Protein AF-A0A2S2BVU2-F1 (afdb_monomer_lite)

pLDDT: mean 85.44, std 15.71, range [34.72, 98.19]

Structure (mmCIF, N/CA/C/O backbone):
data_AF-A0A2S2BVU2-F1
#
_entry.id   AF-A0A2S2BVU2-F1
#
loop_
_atom_site.group_PDB
_atom_site.id
_atom_site.type_symbol
_atom_site.label_atom_id
_atom_site.label_alt_id
_atom_site.label_comp_id
_atom_site.label_asym_id
_atom_site.label_entity_id
_atom_site.label_seq_id
_atom_site.pdbx_PDB_ins_code
_atom_site.Cartn_x
_atom_site.Cartn_y
_atom_site.Cartn_z
_atom_site.occupancy
_atom_site.B_iso_or_equiv
_atom_site.auth_seq_id
_atom_site.auth_comp_id
_atom_site.auth_asym_id
_atom_site.auth_atom_id
_atom_site.pdbx_PDB_model_num
ATOM 1 N N . MET A 1 1 ? 32.682 -6.066 -0.926 1.00 34.72 1 MET A N 1
ATOM 2 C CA . MET A 1 1 ? 31.841 -4.951 -0.441 1.00 34.72 1 MET A CA 1
ATOM 3 C C . MET A 1 1 ? 30.429 -5.181 -0.966 1.00 34.72 1 MET A C 1
ATOM 5 O O . MET A 1 1 ? 30.079 -4.640 -1.998 1.00 34.72 1 MET A O 1
ATOM 9 N N . GLU A 1 2 ? 29.647 -6.027 -0.297 1.00 41.19 2 GLU A N 1
ATOM 10 C CA . GLU A 1 2 ? 28.229 -6.283 -0.606 1.00 41.19 2 GLU A CA 1
ATOM 11 C C . GLU A 1 2 ? 27.497 -6.506 0.727 1.00 41.19 2 GLU A C 1
ATOM 13 O O . GLU A 1 2 ? 27.314 -7.634 1.164 1.00 41.19 2 GLU A O 1
ATOM 18 N N . SER A 1 3 ? 27.153 -5.420 1.430 1.00 42.88 3 SER A N 1
ATOM 19 C CA . SER A 1 3 ? 26.369 -5.482 2.684 1.00 42.88 3 SER A CA 1
ATOM 20 C C . SER A 1 3 ? 25.304 -4.379 2.806 1.00 42.88 3 SER A C 1
ATOM 22 O O . SER A 1 3 ? 24.736 -4.202 3.880 1.00 42.88 3 SER A O 1
ATOM 24 N N . GLY A 1 4 ? 25.021 -3.631 1.731 1.00 44.34 4 GLY A N 1
ATOM 25 C CA . GLY A 1 4 ? 24.061 -2.514 1.745 1.00 44.34 4 GLY A CA 1
ATOM 26 C C . GLY A 1 4 ? 22.603 -2.911 1.476 1.00 44.34 4 GLY A C 1
ATOM 27 O O . GLY A 1 4 ? 21.701 -2.378 2.114 1.00 44.34 4 GLY A O 1
ATOM 28 N N . ASP A 1 5 ? 22.361 -3.889 0.596 1.00 45.84 5 ASP A N 1
ATOM 29 C CA . ASP A 1 5 ? 21.003 -4.183 0.101 1.00 45.84 5 ASP A CA 1
ATOM 30 C C . ASP A 1 5 ? 20.139 -4.999 1.076 1.00 45.84 5 ASP A C 1
ATOM 32 O O . ASP A 1 5 ? 18.916 -4.862 1.097 1.00 45.84 5 ASP A O 1
ATOM 36 N N . GLN A 1 6 ? 20.745 -5.811 1.948 1.00 38.59 6 GLN A N 1
ATOM 37 C CA . GLN A 1 6 ? 19.982 -6.673 2.864 1.00 38.59 6 GLN A CA 1
ATOM 38 C C . GLN A 1 6 ? 19.364 -5.919 4.055 1.00 38.59 6 GLN A C 1
ATOM 40 O O . GLN A 1 6 ? 18.417 -6.414 4.667 1.00 38.59 6 GLN A O 1
ATOM 45 N N . GLN A 1 7 ? 19.866 -4.724 4.390 1.00 48.06 7 GLN A N 1
ATOM 46 C CA . GLN A 1 7 ? 19.298 -3.896 5.464 1.00 48.06 7 GLN A CA 1
ATOM 47 C C . GLN A 1 7 ? 18.057 -3.120 5.002 1.00 48.06 7 GLN A C 1
ATOM 49 O O . GLN A 1 7 ? 17.124 -2.961 5.787 1.00 48.06 7 GLN A O 1
ATOM 54 N N . GLY A 1 8 ? 18.005 -2.705 3.729 1.00 49.81 8 GLY A N 1
ATOM 55 C CA . GLY A 1 8 ? 16.843 -2.019 3.154 1.00 49.81 8 GLY A CA 1
ATOM 56 C C . GLY A 1 8 ? 15.614 -2.926 3.061 1.00 49.81 8 GLY A C 1
ATOM 57 O O . GLY A 1 8 ? 14.539 -2.558 3.528 1.00 49.81 8 GLY A O 1
ATOM 58 N N . VAL A 1 9 ? 15.787 -4.156 2.559 1.00 50.97 9 VAL A N 1
ATOM 59 C CA . VAL A 1 9 ? 14.682 -5.123 2.396 1.00 50.97 9 VAL A CA 1
ATOM 60 C C . VAL A 1 9 ? 14.092 -5.551 3.746 1.00 50.97 9 VAL A C 1
ATOM 62 O O . VAL A 1 9 ? 12.876 -5.508 3.918 1.00 50.97 9 VAL A O 1
ATOM 65 N N . ARG A 1 10 ? 14.933 -5.854 4.750 1.00 57.12 10 ARG A N 1
ATOM 66 C CA . ARG A 1 10 ? 14.459 -6.177 6.113 1.00 57.12 10 ARG A CA 1
ATOM 67 C C . ARG A 1 10 ? 13.774 -4.994 6.806 1.00 57.12 10 ARG A C 1
ATOM 69 O O . ARG A 1 10 ? 12.897 -5.204 7.640 1.00 57.12 10 ARG A O 1
ATOM 76 N N . GLY A 1 11 ? 14.164 -3.760 6.473 1.00 66.12 11 GLY A N 1
ATOM 77 C CA . GLY A 1 11 ? 13.501 -2.549 6.958 1.00 66.12 11 GLY A CA 1
ATOM 78 C C . GLY A 1 11 ? 12.088 -2.397 6.391 1.00 66.12 11 GLY A C 1
ATOM 79 O O . 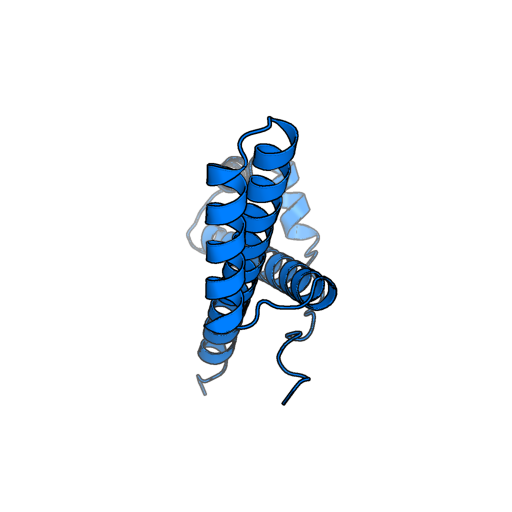GLY A 1 11 ? 11.145 -2.195 7.152 1.00 66.12 11 GLY A O 1
ATOM 80 N N . VAL A 1 12 ? 11.926 -2.562 5.074 1.00 64.12 12 VAL A N 1
ATOM 81 C CA . VAL A 1 12 ? 10.626 -2.456 4.385 1.00 64.12 12 VAL A CA 1
ATOM 82 C C . VAL A 1 12 ? 9.661 -3.572 4.792 1.00 64.12 12 VAL A C 1
ATOM 84 O O . VAL A 1 12 ? 8.484 -3.294 5.020 1.00 64.12 12 VAL A O 1
ATOM 87 N N . GLU A 1 13 ? 10.130 -4.816 4.931 1.00 71.75 13 GLU A N 1
ATOM 88 C CA . GLU A 1 13 ? 9.304 -5.935 5.415 1.00 71.75 13 GLU A CA 1
ATOM 89 C C . GLU A 1 13 ? 8.777 -5.677 6.834 1.00 71.75 13 GLU A C 1
ATOM 91 O O . GLU A 1 13 ? 7.586 -5.856 7.096 1.00 71.75 13 GLU A O 1
ATOM 96 N N . GLY A 1 14 ? 9.633 -5.172 7.731 1.00 83.44 14 GLY A N 1
ATOM 97 C CA . GLY A 1 14 ? 9.226 -4.793 9.084 1.00 83.44 14 GLY A CA 1
ATOM 98 C C . GLY A 1 14 ? 8.198 -3.659 9.100 1.00 83.44 14 GLY A C 1
ATOM 99 O O . GLY A 1 14 ? 7.191 -3.745 9.799 1.00 83.44 14 GLY A O 1
ATOM 100 N N . LEU A 1 15 ? 8.406 -2.617 8.292 1.00 85.44 15 LEU A N 1
ATOM 101 C CA . LEU A 1 15 ? 7.487 -1.479 8.198 1.00 85.44 15 LEU A CA 1
ATOM 102 C C . LEU A 1 15 ? 6.145 -1.854 7.558 1.00 85.44 15 LEU A C 1
ATOM 104 O O . LEU A 1 15 ? 5.099 -1.394 8.010 1.00 85.44 15 LEU A O 1
ATOM 108 N N . SER A 1 16 ? 6.157 -2.732 6.555 1.00 88.25 16 SER A N 1
ATOM 109 C CA . SER A 1 16 ? 4.934 -3.256 5.938 1.00 88.25 16 SER A CA 1
ATOM 110 C C . SER A 1 16 ? 4.128 -4.079 6.942 1.00 88.25 16 SER A C 1
ATOM 112 O O . SER A 1 16 ? 2.915 -3.914 7.034 1.00 88.25 16 SER A O 1
ATOM 114 N N . ALA A 1 17 ? 4.791 -4.914 7.749 1.00 90.12 17 ALA A N 1
ATOM 115 C CA . ALA A 1 17 ? 4.135 -5.670 8.814 1.00 90.12 17 ALA A CA 1
ATOM 116 C C . ALA A 1 17 ? 3.515 -4.751 9.882 1.00 90.12 17 ALA A C 1
ATOM 118 O O . ALA A 1 17 ? 2.388 -4.993 10.313 1.00 90.12 17 ALA A O 1
ATOM 119 N N . LEU A 1 18 ? 4.208 -3.674 10.268 1.00 89.12 18 LEU A N 1
ATOM 120 C CA . LEU A 1 18 ? 3.672 -2.672 11.195 1.00 89.12 18 LEU A CA 1
ATOM 121 C C . LEU A 1 18 ? 2.448 -1.946 10.623 1.00 89.12 18 LEU A C 1
ATOM 123 O O . LEU A 1 18 ? 1.474 -1.745 11.348 1.00 89.12 18 LEU A O 1
ATOM 127 N N . TRP A 1 19 ? 2.466 -1.599 9.333 1.00 91.62 19 TRP A N 1
ATOM 128 C CA . TRP A 1 19 ? 1.314 -0.997 8.659 1.00 91.62 19 TRP A CA 1
ATOM 129 C C . TRP A 1 19 ? 0.120 -1.960 8.589 1.00 91.62 19 TRP A C 1
ATOM 131 O O . TRP A 1 19 ? -0.992 -1.576 8.936 1.00 91.62 19 TRP A O 1
ATOM 141 N N . VAL A 1 20 ? 0.346 -3.227 8.219 1.00 92.81 20 VAL A N 1
ATOM 142 C CA . VAL A 1 20 ? -0.713 -4.254 8.169 1.00 92.81 20 VAL A CA 1
ATOM 143 C C . VAL A 1 20 ? -1.321 -4.492 9.551 1.00 92.81 20 VAL A C 1
ATOM 145 O O . VAL A 1 20 ? -2.534 -4.649 9.681 1.00 92.81 20 VAL A O 1
ATOM 148 N N . HIS A 1 21 ? -0.492 -4.520 10.596 1.00 91.19 21 HIS A N 1
ATOM 149 C CA . HIS A 1 21 ? -0.973 -4.689 11.965 1.00 91.19 21 HIS A CA 1
ATOM 150 C C . HIS A 1 21 ? -1.817 -3.495 12.424 1.00 91.19 21 HIS A C 1
ATOM 152 O O . HIS A 1 21 ? -2.903 -3.690 12.968 1.00 91.19 21 HIS A O 1
ATOM 158 N N . TYR A 1 22 ? -1.360 -2.273 12.139 1.00 92.94 22 TYR A N 1
ATOM 159 C CA . TYR A 1 22 ? -2.134 -1.055 12.363 1.00 92.94 22 TYR A CA 1
ATOM 160 C C . TYR A 1 22 ? -3.505 -1.110 11.670 1.00 92.94 22 TYR A C 1
ATOM 162 O O . TYR A 1 22 ? -4.532 -0.966 12.333 1.00 92.94 22 TYR A O 1
ATOM 170 N N . ASP A 1 23 ? -3.523 -1.379 10.363 1.00 94.44 23 ASP A N 1
ATOM 171 C CA . ASP A 1 23 ? -4.742 -1.423 9.549 1.00 94.44 23 ASP A CA 1
ATOM 172 C C . ASP A 1 23 ? -5.729 -2.489 10.054 1.00 94.44 23 ASP A C 1
ATOM 174 O O . ASP A 1 23 ? -6.924 -2.242 10.196 1.00 94.44 23 ASP A O 1
ATOM 178 N N . SER A 1 24 ? -5.224 -3.664 10.437 1.00 92.88 24 SER A N 1
ATOM 179 C CA . SER A 1 24 ? -6.029 -4.735 11.033 1.00 92.88 24 SER A CA 1
ATOM 180 C C . SER A 1 24 ? -6.732 -4.297 12.325 1.00 92.88 24 SER A C 1
ATOM 182 O O . SER A 1 24 ? -7.929 -4.547 12.496 1.00 92.88 24 SER A O 1
ATOM 184 N N . VAL A 1 25 ? -6.020 -3.613 13.231 1.00 92.12 25 VAL A N 1
ATOM 185 C CA . VAL A 1 25 ? -6.594 -3.108 14.491 1.00 92.12 25 VAL A CA 1
ATOM 186 C C . VAL A 1 25 ? -7.670 -2.049 14.236 1.00 92.12 25 VAL A C 1
ATOM 188 O O . VAL A 1 25 ? -8.730 -2.102 14.871 1.00 92.12 25 VAL A O 1
ATOM 191 N N . GLN A 1 26 ? -7.443 -1.140 13.283 1.00 93.31 26 GLN A N 1
ATOM 192 C CA . GLN A 1 26 ? -8.439 -0.130 12.907 1.00 93.31 26 GLN A CA 1
ATOM 193 C C . GLN A 1 26 ? -9.684 -0.779 12.299 1.00 93.31 26 GLN A C 1
ATOM 195 O O . GLN A 1 26 ? -10.787 -0.550 12.789 1.00 93.31 26 GLN A O 1
ATOM 200 N N . ASN A 1 27 ? -9.514 -1.700 11.347 1.00 94.75 27 ASN A N 1
ATOM 201 C CA . ASN A 1 27 ? -10.620 -2.431 10.725 1.00 94.75 27 ASN A CA 1
ATOM 202 C C . ASN A 1 27 ? -11.487 -3.180 11.752 1.00 94.75 27 ASN A C 1
ATOM 204 O O . ASN A 1 27 ? -12.715 -3.203 11.646 1.00 94.75 27 ASN A O 1
ATOM 208 N N . MET A 1 28 ? -10.876 -3.803 12.768 1.00 92.94 28 MET A N 1
ATOM 209 C CA . MET A 1 28 ? -11.628 -4.475 13.837 1.00 92.94 28 MET A CA 1
ATOM 210 C C . MET A 1 28 ? -12.416 -3.486 14.701 1.00 92.94 28 MET A C 1
ATOM 212 O O . MET A 1 28 ? -13.566 -3.765 15.049 1.00 92.94 28 MET A O 1
ATOM 216 N N . SER A 1 29 ? -11.816 -2.340 15.019 1.00 90.94 29 SER A N 1
ATOM 217 C CA . SER A 1 29 ? -12.446 -1.283 15.814 1.00 90.94 29 SER A CA 1
ATOM 218 C C . SER A 1 29 ? -13.627 -0.654 15.069 1.00 90.94 29 SER A C 1
ATOM 220 O O . SER A 1 29 ? -14.724 -0.562 15.616 1.00 90.94 29 SER A O 1
ATOM 222 N N . GLU A 1 30 ? -13.447 -0.316 13.792 1.00 94.50 30 GLU A N 1
ATOM 223 C CA . GLU A 1 30 ? -14.497 0.231 12.925 1.00 94.50 30 GLU A CA 1
ATOM 224 C C . GLU A 1 30 ? -15.650 -0.760 12.730 1.00 94.50 30 GLU A C 1
ATOM 226 O O . GLU A 1 30 ? -16.822 -0.398 12.850 1.00 94.50 30 GLU A O 1
ATOM 231 N N . ALA A 1 31 ? -15.339 -2.043 12.515 1.00 94.19 31 ALA A N 1
ATOM 232 C CA . ALA A 1 31 ? -16.357 -3.084 12.411 1.00 94.19 31 ALA A CA 1
ATOM 233 C C . ALA A 1 31 ? -17.173 -3.240 13.704 1.00 94.19 31 ALA A C 1
ATOM 235 O O . ALA A 1 31 ? -18.361 -3.570 13.641 1.00 94.19 31 ALA A O 1
ATOM 236 N N . ALA A 1 32 ? -16.555 -3.012 14.868 1.00 95.81 32 ALA A N 1
ATOM 237 C CA . ALA A 1 32 ? -17.254 -3.027 16.145 1.00 95.81 32 ALA A CA 1
ATOM 238 C C . ALA A 1 32 ? -18.239 -1.860 16.276 1.00 95.81 32 ALA A C 1
ATOM 240 O O . ALA A 1 32 ? -19.381 -2.075 16.681 1.00 95.81 32 ALA A O 1
ATOM 241 N N . VAL A 1 33 ? -17.809 -0.650 15.901 1.00 96.06 33 VAL A N 1
ATOM 242 C CA . VAL A 1 33 ? -18.659 0.551 15.893 1.00 96.06 33 VAL A CA 1
ATOM 243 C C . VAL A 1 33 ? -19.853 0.338 14.968 1.00 96.06 33 VAL A C 1
ATOM 245 O O . VAL A 1 33 ? -20.995 0.460 15.403 1.00 96.06 33 VAL A O 1
ATOM 248 N N . ALA A 1 34 ? -19.605 -0.111 13.737 1.00 95.62 34 ALA A N 1
ATOM 249 C CA . ALA A 1 34 ? -20.666 -0.350 12.768 1.00 95.62 34 ALA A CA 1
ATOM 250 C C . ALA A 1 34 ? -21.675 -1.416 13.242 1.00 95.62 34 ALA A C 1
ATOM 252 O O . ALA A 1 34 ? -22.854 -1.346 12.906 1.00 95.62 34 ALA A O 1
ATOM 253 N N . ALA A 1 35 ? -21.235 -2.437 13.990 1.00 96.00 35 ALA A N 1
ATOM 254 C CA . ALA A 1 35 ? -22.134 -3.436 14.571 1.00 96.00 35 ALA A CA 1
ATOM 255 C C . ALA A 1 35 ? -23.015 -2.851 15.684 1.00 96.00 35 ALA A C 1
ATOM 257 O O . ALA A 1 35 ? -24.224 -3.085 15.675 1.00 96.00 35 ALA A O 1
ATOM 258 N N . ALA A 1 36 ? -22.438 -2.035 16.569 1.00 96.00 36 ALA A N 1
ATOM 259 C CA . ALA A 1 36 ? -23.182 -1.348 17.623 1.00 96.00 36 ALA A CA 1
ATOM 260 C C . ALA A 1 36 ? -24.234 -0.387 17.043 1.00 96.00 36 ALA A C 1
ATOM 262 O O . ALA A 1 36 ? -25.379 -0.386 17.483 1.00 96.00 36 ALA A O 1
ATOM 263 N N . GLU A 1 37 ? -23.896 0.359 15.987 1.00 96.75 37 GLU A N 1
ATOM 264 C CA . GLU A 1 37 ? -24.840 1.248 15.288 1.00 96.75 37 GLU A CA 1
ATOM 265 C C . GLU A 1 37 ? -26.041 0.502 14.682 1.00 96.75 37 GLU A C 1
ATOM 267 O O . GLU A 1 37 ? -27.123 1.072 14.544 1.00 96.75 37 GLU A O 1
ATOM 272 N N . ARG A 1 38 ? -25.881 -0.787 14.351 1.00 96.88 38 ARG A N 1
ATOM 273 C CA . ARG A 1 38 ? -26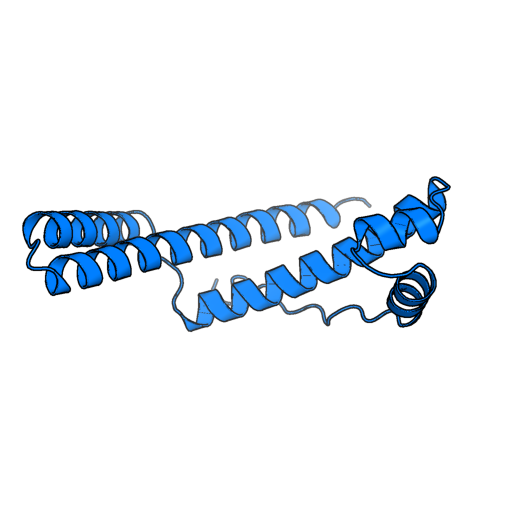.971 -1.663 13.886 1.00 96.88 38 ARG A CA 1
ATOM 274 C C . ARG A 1 38 ? -27.744 -2.342 15.025 1.00 96.88 38 ARG A C 1
ATOM 276 O O . ARG A 1 38 ? -28.676 -3.090 14.741 1.00 96.88 38 ARG A O 1
ATOM 283 N N . GLY A 1 39 ? -27.360 -2.119 16.282 1.00 97.12 39 GLY A N 1
ATOM 284 C CA . GLY A 1 39 ? -27.924 -2.788 17.459 1.00 97.12 39 GLY A CA 1
ATOM 285 C C . GLY A 1 39 ? -27.429 -4.225 17.675 1.00 97.12 39 GLY A C 1
ATOM 286 O O . GLY A 1 39 ? -27.999 -4.947 18.490 1.00 97.12 39 GLY A O 1
ATOM 287 N N . ASP A 1 40 ? -26.386 -4.659 16.962 1.00 97.19 40 ASP A N 1
ATOM 288 C CA . ASP A 1 40 ? -25.766 -5.979 17.124 1.00 97.19 40 ASP A CA 1
ATOM 289 C C . ASP A 1 40 ? -24.622 -5.908 18.150 1.00 97.19 40 ASP A C 1
ATOM 291 O O . ASP A 1 40 ? -23.431 -5.851 17.817 1.00 97.19 40 ASP A O 1
ATOM 295 N N . GLU A 1 41 ? -25.008 -5.868 19.425 1.00 96.25 41 GLU A N 1
ATOM 296 C CA . GLU A 1 41 ? -24.078 -5.726 20.551 1.00 96.25 41 GLU A CA 1
ATOM 297 C C . GLU A 1 41 ? -23.147 -6.934 20.719 1.00 96.25 41 GLU A C 1
ATOM 299 O O . GLU A 1 41 ? -21.993 -6.771 21.122 1.00 96.25 41 GLU A O 1
ATOM 304 N N . GLU A 1 42 ? -23.603 -8.144 20.376 1.00 96.25 42 GLU A N 1
ATOM 305 C CA . GLU A 1 42 ? -22.777 -9.353 20.460 1.00 96.25 42 GLU A CA 1
ATOM 306 C C . GLU A 1 42 ? -21.606 -9.276 19.473 1.00 96.25 42 GLU A C 1
ATOM 308 O O . GLU A 1 42 ? -20.441 -9.449 19.858 1.00 96.25 42 GLU A O 1
ATOM 313 N N . THR A 1 43 ? -21.888 -8.952 18.206 1.00 95.44 43 THR A N 1
ATOM 314 C CA . THR A 1 43 ? -20.834 -8.757 17.206 1.00 95.44 43 THR A CA 1
ATOM 315 C C . THR A 1 43 ? -19.926 -7.594 17.599 1.00 95.44 43 THR A C 1
ATOM 317 O O . THR A 1 43 ? -18.703 -7.717 17.489 1.00 95.44 43 THR A O 1
ATOM 320 N N . ALA A 1 44 ? -20.484 -6.485 18.095 1.00 95.50 44 ALA A N 1
ATOM 321 C CA . ALA A 1 44 ? -19.697 -5.333 18.525 1.00 95.50 44 ALA A CA 1
ATOM 322 C C . ALA A 1 44 ? -18.714 -5.685 19.655 1.00 95.50 44 ALA A C 1
ATOM 324 O O . ALA A 1 44 ? -17.536 -5.323 19.582 1.00 95.50 44 ALA A O 1
ATOM 325 N N . ALA A 1 45 ? -19.167 -6.413 20.680 1.00 96.19 45 ALA A N 1
ATOM 326 C CA . ALA A 1 45 ? -18.330 -6.849 21.796 1.00 96.19 45 ALA A CA 1
ATOM 327 C C . ALA A 1 45 ? -1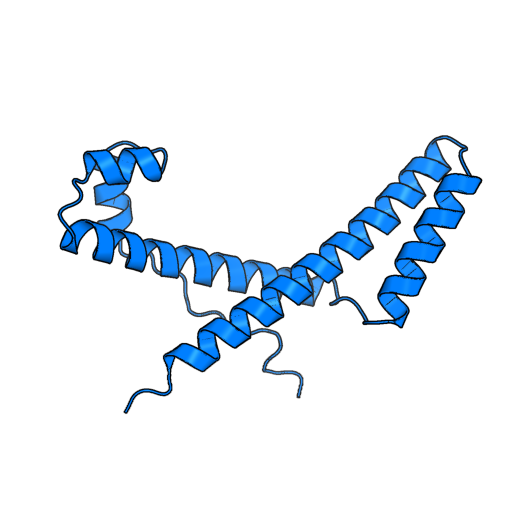7.210 -7.791 21.330 1.00 96.19 45 ALA A C 1
ATOM 329 O O . ALA A 1 45 ? -16.041 -7.583 21.660 1.00 96.19 45 ALA A O 1
ATOM 330 N N . ARG A 1 46 ? -17.541 -8.772 20.481 1.00 95.25 46 ARG A N 1
ATOM 331 C CA . ARG A 1 46 ? -16.559 -9.721 19.936 1.00 95.25 46 ARG A CA 1
ATOM 332 C C . ARG A 1 46 ? -15.463 -9.028 19.128 1.00 95.25 46 ARG A C 1
ATOM 334 O O . ARG A 1 46 ? -14.299 -9.416 19.193 1.00 95.25 46 ARG A O 1
ATOM 341 N N . ARG A 1 47 ? -15.823 -8.010 18.342 1.00 93.94 47 ARG A N 1
ATOM 342 C CA . ARG A 1 47 ? -14.869 -7.240 17.529 1.00 93.94 47 ARG A CA 1
ATOM 343 C C . ARG A 1 47 ? -13.955 -6.366 18.390 1.00 93.94 47 ARG A C 1
ATOM 345 O O . ARG A 1 47 ? -12.751 -6.363 18.139 1.00 93.94 47 ARG A O 1
ATOM 352 N N . ARG A 1 48 ? -14.493 -5.711 19.429 1.00 94.44 48 ARG A N 1
ATOM 353 C CA . ARG A 1 48 ? -13.694 -4.966 20.422 1.00 94.44 48 ARG A CA 1
ATOM 354 C C . ARG A 1 48 ? -12.669 -5.866 21.103 1.00 94.44 48 ARG A C 1
ATOM 356 O O . ARG A 1 48 ? -11.485 -5.550 21.097 1.00 94.44 48 ARG A O 1
ATOM 363 N N . GLU A 1 49 ? -13.101 -7.029 21.585 1.00 95.06 49 GLU A N 1
ATOM 364 C CA . GLU A 1 49 ? -12.206 -7.984 22.242 1.00 95.06 49 GLU A CA 1
ATOM 365 C C . GLU A 1 49 ? -11.063 -8.441 21.315 1.00 95.06 49 GLU A C 1
ATOM 367 O O . GLU A 1 49 ? -9.910 -8.553 21.736 1.00 95.06 49 GLU A O 1
ATOM 372 N N . LEU A 1 50 ? -11.351 -8.689 20.033 1.00 92.69 50 LEU A N 1
ATOM 373 C CA . LEU A 1 50 ? -10.319 -9.044 19.056 1.00 92.69 50 LEU A CA 1
ATOM 374 C C . LEU A 1 50 ? -9.300 -7.914 18.841 1.00 92.69 50 LEU A C 1
ATOM 376 O O . LEU A 1 50 ? -8.098 -8.196 18.795 1.00 92.69 50 LEU A O 1
ATOM 380 N N . ALA A 1 51 ? -9.758 -6.663 18.747 1.00 90.75 51 ALA A N 1
ATOM 381 C CA . ALA A 1 51 ? -8.886 -5.496 18.625 1.00 90.75 51 ALA A CA 1
ATOM 382 C C . ALA A 1 51 ? -7.996 -5.323 19.869 1.00 90.75 51 ALA A C 1
ATOM 384 O O . ALA A 1 51 ? -6.778 -5.191 19.745 1.00 90.75 51 ALA A O 1
ATOM 385 N N . GLU A 1 52 ? -8.574 -5.430 21.067 1.00 91.25 52 GLU A N 1
ATOM 386 C CA . GLU A 1 52 ? -7.843 -5.353 22.338 1.00 91.25 52 GLU A CA 1
ATOM 387 C C . GLU A 1 52 ? -6.779 -6.453 22.452 1.00 91.25 52 GLU A C 1
ATOM 389 O O . GLU A 1 52 ? -5.616 -6.181 22.756 1.00 91.25 52 GLU A O 1
ATOM 394 N N . ARG A 1 53 ? -7.132 -7.704 22.132 1.00 90.94 53 ARG A N 1
ATOM 395 C CA . ARG A 1 53 ? -6.179 -8.826 22.128 1.00 90.94 53 ARG A CA 1
ATOM 396 C C . ARG A 1 53 ? -5.052 -8.627 21.116 1.00 90.94 53 ARG A C 1
ATOM 398 O O . ARG A 1 53 ? -3.918 -9.036 21.373 1.00 90.94 53 ARG A O 1
ATOM 405 N N . ALA A 1 54 ? -5.338 -8.042 19.955 1.00 87.88 54 ALA A N 1
ATOM 406 C CA . ALA A 1 54 ? -4.307 -7.715 18.977 1.00 87.88 54 ALA A CA 1
ATOM 407 C C . ALA A 1 54 ? -3.333 -6.664 19.530 1.00 87.88 54 ALA A C 1
ATOM 409 O O . ALA A 1 54 ? -2.125 -6.896 19.466 1.00 87.88 54 ALA A O 1
ATOM 410 N N . GLN A 1 55 ? -3.851 -5.606 20.158 1.00 85.62 55 GLN A N 1
ATOM 411 C CA . GLN A 1 55 ? -3.057 -4.544 20.779 1.00 85.62 55 GLN A CA 1
ATOM 412 C C . GLN A 1 55 ? -2.191 -5.049 21.945 1.00 85.62 55 GLN A C 1
ATOM 414 O O . GLN A 1 55 ? -1.049 -4.622 22.097 1.00 85.62 55 GLN A O 1
ATOM 419 N N . LEU A 1 56 ? -2.707 -5.982 22.753 1.00 87.69 56 LEU A N 1
ATOM 420 C CA . LEU A 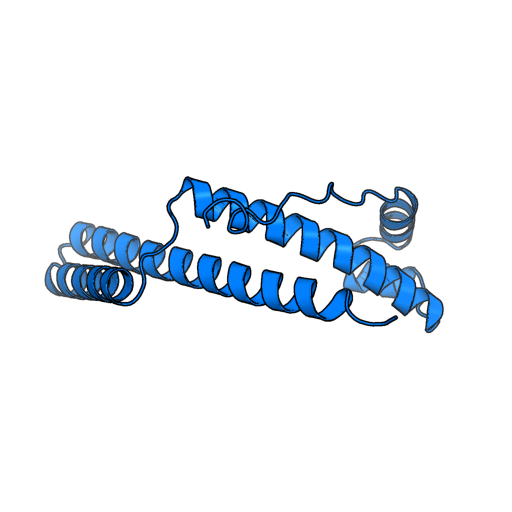1 56 ? -1.968 -6.582 23.871 1.00 87.69 56 LEU A CA 1
ATOM 421 C C . LEU A 1 56 ? -0.814 -7.480 23.410 1.00 87.69 56 LEU A C 1
ATOM 423 O O . LEU A 1 56 ? 0.243 -7.490 24.036 1.00 87.69 56 LEU A O 1
ATOM 427 N N . ARG A 1 57 ? -1.003 -8.249 22.329 1.00 87.62 57 ARG A N 1
ATOM 428 C CA . ARG A 1 57 ? 0.058 -9.118 21.783 1.00 87.62 57 ARG A CA 1
ATOM 429 C C . ARG A 1 57 ? 1.187 -8.314 21.154 1.00 87.62 57 ARG A C 1
ATOM 431 O O . ARG A 1 57 ? 2.347 -8.701 21.255 1.00 87.62 57 ARG A O 1
ATOM 438 N N . SER A 1 58 ? 0.837 -7.236 20.467 1.00 81.81 58 SER A N 1
ATOM 439 C CA . SER A 1 58 ? 1.787 -6.319 19.861 1.00 81.81 58 SER A CA 1
ATOM 440 C C . SER A 1 58 ? 1.115 -4.954 19.766 1.00 81.81 58 SER A C 1
ATOM 442 O O . SER A 1 58 ? 0.094 -4.841 19.086 1.00 81.81 58 SER A O 1
ATOM 444 N N . PRO A 1 59 ? 1.629 -3.918 20.444 1.00 83.31 59 PRO A N 1
ATOM 445 C CA . PRO A 1 59 ? 1.056 -2.589 20.320 1.00 83.31 59 PRO A CA 1
ATOM 446 C C . PRO A 1 59 ? 1.128 -2.113 18.867 1.00 83.31 59 PRO A C 1
ATOM 448 O O . PRO A 1 59 ? 2.212 -2.056 18.284 1.00 83.31 59 PRO A O 1
ATOM 451 N N . ALA A 1 60 ? -0.021 -1.784 18.272 1.00 85.25 60 ALA A N 1
ATOM 452 C CA . ALA A 1 60 ? -0.041 -1.137 16.970 1.00 85.25 60 ALA A CA 1
ATOM 453 C C . ALA A 1 60 ? 0.635 0.245 17.039 1.00 85.25 60 ALA A C 1
ATOM 455 O O . ALA A 1 60 ? 0.536 0.914 18.076 1.00 85.25 60 ALA A O 1
ATOM 456 N N . PRO A 1 61 ? 1.294 0.682 15.949 1.00 87.88 61 PRO A N 1
ATOM 457 C CA . PRO A 1 61 ? 1.785 2.049 15.811 1.00 87.88 61 PRO A CA 1
ATOM 458 C C . PRO A 1 61 ? 0.699 3.086 16.116 1.00 87.88 61 PRO A C 1
ATOM 460 O O . PRO A 1 61 ? -0.485 2.856 15.856 1.00 87.88 61 PRO A O 1
ATOM 463 N N . SER A 1 62 ? 1.102 4.255 16.618 1.00 89.31 62 SER A N 1
ATOM 464 C CA . SER A 1 62 ? 0.181 5.389 16.715 1.00 89.31 62 SER A CA 1
ATOM 465 C C . SER A 1 62 ? -0.281 5.839 15.320 1.00 89.31 62 SER A C 1
ATOM 467 O O . SER A 1 62 ? 0.366 5.536 14.317 1.00 89.31 62 SER A O 1
ATOM 469 N N . HIS A 1 63 ? -1.366 6.619 15.232 1.00 90.25 63 HIS A N 1
ATOM 470 C CA . HIS A 1 63 ? -1.836 7.179 13.953 1.00 90.25 63 HIS A CA 1
ATOM 471 C C . HIS A 1 63 ? -0.744 7.979 13.218 1.00 90.25 63 HIS A C 1
ATOM 473 O O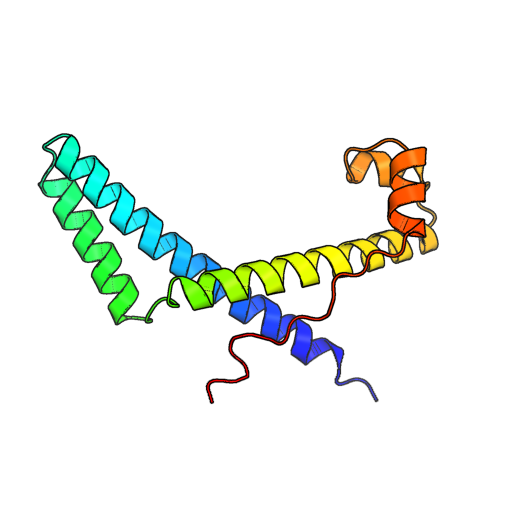 . HIS A 1 63 ? -0.626 7.901 11.995 1.00 90.25 63 HIS A O 1
ATOM 479 N N . LEU A 1 64 ? 0.074 8.734 13.961 1.00 89.38 64 LEU A N 1
ATOM 480 C CA . LEU A 1 64 ? 1.168 9.523 13.389 1.00 89.38 64 LEU A CA 1
ATOM 481 C C . LEU A 1 64 ? 2.307 8.630 12.888 1.00 89.38 64 LEU A C 1
ATOM 483 O O . LEU A 1 64 ? 2.836 8.873 11.803 1.00 89.38 64 LEU A O 1
ATOM 487 N N . ASP A 1 65 ? 2.638 7.571 13.627 1.00 87.38 65 ASP A N 1
ATOM 488 C CA . ASP A 1 65 ? 3.654 6.608 13.198 1.00 87.38 65 ASP A CA 1
ATOM 489 C C . ASP A 1 65 ? 3.187 5.836 11.962 1.00 87.38 65 ASP A C 1
ATOM 491 O O . ASP A 1 65 ? 3.945 5.684 11.009 1.00 87.38 65 ASP A O 1
ATOM 495 N N . ALA A 1 66 ? 1.924 5.406 11.929 1.00 89.50 66 ALA A N 1
ATOM 496 C CA . ALA A 1 66 ? 1.335 4.728 10.778 1.00 89.50 66 ALA A CA 1
ATOM 497 C C . ALA A 1 66 ? 1.363 5.605 9.513 1.00 89.50 66 ALA A C 1
ATOM 499 O O . ALA A 1 66 ? 1.665 5.108 8.426 1.00 89.50 66 ALA A O 1
ATOM 500 N N . LEU A 1 67 ? 1.115 6.913 9.652 1.00 90.44 67 LEU A N 1
ATOM 501 C CA . LEU A 1 67 ? 1.240 7.876 8.556 1.00 90.44 67 LEU A CA 1
ATOM 502 C C . LEU A 1 67 ? 2.696 8.038 8.093 1.00 90.44 67 LEU A C 1
ATOM 504 O O . LEU A 1 67 ? 2.970 8.072 6.895 1.00 90.44 67 LEU A O 1
ATOM 508 N N . ALA A 1 68 ? 3.649 8.117 9.020 1.00 89.31 68 ALA A N 1
ATOM 509 C CA . ALA A 1 68 ? 5.062 8.204 8.661 1.00 89.31 68 ALA A CA 1
ATOM 510 C C . ALA A 1 68 ? 5.547 6.926 7.949 1.00 89.31 68 ALA A C 1
ATOM 512 O O . ALA A 1 68 ? 6.280 7.000 6.959 1.00 89.31 68 ALA A O 1
ATOM 513 N N . ILE A 1 69 ? 5.093 5.759 8.418 1.00 89.50 69 ILE A N 1
ATOM 514 C CA . ILE A 1 69 ? 5.354 4.452 7.806 1.00 89.50 69 ILE A CA 1
ATOM 515 C C . ILE A 1 69 ? 4.784 4.405 6.385 1.00 89.50 69 ILE A C 1
ATOM 517 O O . ILE A 1 69 ? 5.499 4.007 5.465 1.00 89.50 69 ILE A O 1
ATOM 521 N N . SER A 1 70 ? 3.537 4.839 6.176 1.00 91.75 70 SER A N 1
ATOM 522 C CA . SER A 1 70 ? 2.906 4.787 4.851 1.00 91.75 70 SER A CA 1
ATOM 523 C C . SER A 1 70 ? 3.623 5.676 3.831 1.00 91.75 70 SER A C 1
ATOM 525 O O . SER A 1 70 ? 3.906 5.218 2.725 1.00 91.75 70 SER A O 1
ATOM 527 N N . ILE A 1 71 ? 4.016 6.895 4.219 1.00 90.69 71 ILE A N 1
ATOM 528 C CA . ILE A 1 71 ? 4.791 7.812 3.366 1.00 90.69 71 ILE A CA 1
ATOM 529 C C . ILE A 1 71 ? 6.145 7.199 2.989 1.00 90.69 71 ILE A C 1
ATOM 531 O O . ILE A 1 71 ? 6.575 7.285 1.835 1.00 90.69 71 ILE A O 1
ATOM 535 N N . HIS A 1 72 ? 6.835 6.582 3.953 1.00 89.50 72 HIS A N 1
ATOM 536 C CA . HIS A 1 72 ? 8.110 5.919 3.695 1.00 89.50 72 HIS A CA 1
ATOM 537 C C . HIS A 1 72 ? 7.945 4.762 2.696 1.00 89.50 72 HIS A C 1
ATOM 539 O O . HIS A 1 72 ? 8.652 4.721 1.688 1.00 89.50 72 HIS A O 1
ATOM 545 N N . LEU A 1 73 ? 6.979 3.866 2.932 1.00 90.50 73 LEU A N 1
ATOM 546 C CA . LEU A 1 73 ? 6.698 2.726 2.054 1.00 90.50 73 LEU A CA 1
ATOM 547 C C . LEU A 1 73 ? 6.294 3.169 0.639 1.00 90.50 73 LEU A C 1
ATOM 549 O O . LEU A 1 73 ? 6.755 2.581 -0.341 1.00 90.50 73 LEU A O 1
ATOM 553 N N . GLU A 1 74 ? 5.480 4.221 0.510 1.00 91.69 74 GLU A N 1
ATOM 554 C CA . GLU A 1 74 ? 5.099 4.788 -0.789 1.00 91.69 74 GLU A CA 1
ATOM 555 C C . GLU A 1 74 ? 6.331 5.277 -1.562 1.00 91.69 74 GLU A C 1
ATOM 557 O O . GLU A 1 74 ? 6.492 4.965 -2.747 1.00 91.69 74 GLU A O 1
ATOM 562 N N . ASN A 1 75 ? 7.223 6.014 -0.894 1.00 90.25 75 ASN A N 1
ATOM 563 C CA . ASN A 1 75 ? 8.436 6.538 -1.512 1.00 90.25 75 ASN A CA 1
ATOM 564 C C . ASN A 1 75 ? 9.388 5.420 -1.949 1.00 90.25 75 ASN A C 1
ATOM 566 O O . ASN A 1 75 ? 9.921 5.482 -3.061 1.00 90.25 75 ASN A O 1
ATOM 570 N N . GLU A 1 76 ? 9.560 4.385 -1.125 1.00 89.44 76 GLU A N 1
ATOM 571 C CA . GLU A 1 76 ? 10.381 3.220 -1.462 1.00 89.44 76 GLU A CA 1
ATOM 572 C C . GLU A 1 76 ? 9.805 2.453 -2.652 1.00 89.44 76 GLU A C 1
ATOM 574 O O . GLU A 1 76 ? 10.518 2.199 -3.625 1.00 89.44 76 GLU A O 1
ATOM 579 N N . LEU A 1 77 ? 8.500 2.163 -2.653 1.00 90.19 77 LEU A N 1
ATOM 580 C CA . LEU A 1 77 ? 7.849 1.487 -3.776 1.00 90.19 77 LEU A CA 1
ATOM 581 C C . LEU A 1 77 ? 7.934 2.320 -5.062 1.00 90.19 77 LEU A C 1
ATOM 583 O O . LEU A 1 77 ? 8.164 1.792 -6.154 1.00 90.19 77 LEU A O 1
ATOM 587 N N . HIS A 1 78 ? 7.767 3.637 -4.947 1.00 89.06 78 HIS A N 1
ATOM 588 C CA . HIS A 1 78 ? 7.912 4.557 -6.066 1.00 89.06 78 HIS A CA 1
ATOM 589 C C . HIS A 1 78 ? 9.336 4.556 -6.633 1.00 89.06 78 HIS A C 1
ATOM 591 O O . HIS A 1 78 ? 9.509 4.471 -7.852 1.00 89.06 78 HIS A O 1
ATOM 597 N N . ASN A 1 79 ? 10.356 4.592 -5.775 1.00 89.62 79 ASN A N 1
ATOM 598 C CA . ASN A 1 79 ? 11.759 4.531 -6.182 1.00 89.62 79 ASN A CA 1
ATOM 599 C C . ASN A 1 79 ? 12.121 3.160 -6.782 1.00 89.62 79 ASN A C 1
ATOM 601 O O . ASN A 1 79 ? 12.748 3.103 -7.843 1.00 89.62 79 ASN A O 1
ATOM 605 N N . ALA A 1 80 ? 11.649 2.064 -6.185 1.00 90.50 80 ALA A N 1
ATOM 606 C CA . ALA A 1 80 ? 11.827 0.710 -6.705 1.00 90.50 80 ALA A CA 1
ATOM 607 C C . ALA A 1 80 ? 11.212 0.552 -8.103 1.00 90.50 80 ALA A C 1
ATOM 609 O O . ALA A 1 80 ? 11.816 -0.070 -8.981 1.00 90.50 80 ALA A O 1
ATOM 610 N N . ARG A 1 81 ? 10.052 1.176 -8.359 1.00 92.81 81 ARG A N 1
ATOM 611 C CA . ARG A 1 81 ? 9.404 1.173 -9.680 1.00 92.81 81 ARG A CA 1
ATOM 612 C C . ARG A 1 81 ? 10.294 1.783 -10.763 1.00 92.81 81 ARG A C 1
ATOM 614 O O . ARG A 1 81 ? 10.364 1.237 -11.862 1.00 92.81 81 ARG A O 1
ATOM 621 N N . PHE A 1 82 ? 11.006 2.873 -10.466 1.00 90.56 82 PHE A N 1
ATOM 622 C CA . PHE A 1 82 ? 11.986 3.446 -11.400 1.00 90.56 82 PHE A CA 1
ATOM 623 C C . PHE A 1 82 ? 13.091 2.444 -11.751 1.00 90.56 82 PHE A C 1
ATOM 625 O O . PHE A 1 82 ? 13.442 2.298 -12.924 1.00 90.56 82 PHE A O 1
ATOM 632 N N . ASP A 1 83 ? 13.617 1.735 -10.754 1.00 91.75 83 ASP A N 1
ATOM 633 C CA . ASP A 1 83 ? 14.687 0.759 -10.964 1.00 91.75 83 ASP A CA 1
ATOM 634 C C . ASP A 1 83 ? 14.213 -0.478 -11.727 1.00 91.75 83 ASP A C 1
ATOM 636 O O . ASP A 1 83 ? 14.947 -0.997 -12.568 1.00 91.75 83 ASP A O 1
ATOM 640 N N . VAL A 1 84 ? 12.973 -0.916 -11.499 1.00 94.69 84 VAL A N 1
ATOM 641 C CA . VAL A 1 84 ? 12.343 -1.984 -12.284 1.00 94.69 84 VAL A CA 1
ATOM 642 C C . VAL A 1 84 ? 12.173 -1.563 -13.744 1.00 94.69 84 VAL A C 1
ATOM 644 O O . VAL A 1 84 ? 12.549 -2.329 -14.624 1.00 94.69 84 VAL A O 1
ATOM 647 N N . VAL A 1 85 ? 11.698 -0.343 -14.023 1.00 94.75 85 VAL A N 1
ATOM 648 C CA . VAL A 1 85 ? 11.596 0.166 -15.406 1.00 94.75 85 VAL A CA 1
ATOM 649 C C . VAL A 1 85 ? 12.967 0.211 -16.081 1.00 94.75 85 VAL A C 1
ATOM 651 O O . VAL A 1 85 ? 13.103 -0.214 -17.226 1.00 94.75 85 VAL A O 1
ATOM 654 N N . ARG A 1 86 ? 14.004 0.670 -15.369 1.00 93.88 86 ARG A N 1
ATOM 655 C CA . ARG A 1 86 ? 15.382 0.677 -15.882 1.00 93.88 86 ARG A CA 1
ATOM 656 C C . ARG A 1 86 ? 15.869 -0.729 -16.245 1.00 93.88 86 ARG A C 1
ATOM 658 O O . ARG A 1 86 ? 16.483 -0.887 -17.296 1.00 93.88 86 ARG A O 1
ATOM 665 N N . ARG A 1 87 ? 15.620 -1.723 -15.386 1.00 96.69 87 ARG A N 1
ATOM 666 C CA . ARG A 1 87 ? 15.987 -3.128 -15.636 1.00 96.69 87 ARG A CA 1
ATOM 667 C C . ARG A 1 87 ? 15.211 -3.709 -16.817 1.00 96.69 87 ARG A C 1
ATOM 669 O O . ARG A 1 87 ? 15.833 -4.230 -17.725 1.00 96.69 87 ARG A O 1
ATOM 676 N N . ALA A 1 88 ? 13.901 -3.482 -16.883 1.00 97.38 88 ALA A N 1
ATOM 677 C CA . ALA A 1 88 ? 13.078 -3.945 -17.999 1.00 97.38 88 ALA A CA 1
ATOM 678 C C . ALA A 1 88 ? 13.568 -3.408 -19.357 1.00 97.38 88 ALA A C 1
ATOM 680 O O . ALA A 1 88 ? 13.624 -4.153 -20.328 1.00 97.38 88 ALA A O 1
ATOM 681 N N . LEU A 1 89 ? 13.969 -2.131 -19.427 1.00 96.56 89 LEU A N 1
ATOM 682 C CA . LEU A 1 89 ? 14.577 -1.561 -20.637 1.00 96.56 89 LEU A CA 1
ATOM 683 C C . LEU A 1 89 ? 15.906 -2.239 -20.996 1.00 96.56 89 LEU A C 1
ATOM 685 O O . LEU A 1 89 ? 16.176 -2.452 -22.175 1.00 96.56 89 LEU A O 1
ATOM 689 N N . ALA A 1 90 ? 16.735 -2.555 -19.996 1.00 97.31 90 ALA A N 1
ATOM 690 C CA . ALA A 1 90 ? 17.995 -3.268 -20.202 1.00 97.31 90 ALA A CA 1
ATOM 691 C C . ALA A 1 90 ? 17.766 -4.702 -20.711 1.00 97.31 90 ALA A C 1
ATOM 693 O O . ALA A 1 90 ? 18.538 -5.178 -21.538 1.00 97.31 90 ALA A O 1
ATOM 694 N N . ASP A 1 91 ? 16.665 -5.329 -20.295 1.00 98.06 91 ASP A N 1
ATOM 695 C CA . ASP A 1 91 ? 16.225 -6.652 -20.750 1.00 98.06 91 ASP A CA 1
ATOM 696 C C . ASP A 1 91 ? 15.501 -6.611 -22.115 1.00 98.06 91 ASP A C 1
ATOM 698 O O . ASP A 1 91 ? 15.023 -7.631 -22.607 1.00 98.06 91 ASP A O 1
ATOM 702 N N . GLY A 1 92 ? 15.420 -5.436 -22.753 1.00 98.12 92 GLY A N 1
ATOM 703 C CA . GLY A 1 92 ? 14.878 -5.261 -24.102 1.00 98.12 92 GLY A CA 1
ATOM 704 C C . GLY A 1 92 ? 13.393 -4.896 -24.175 1.00 98.12 92 GLY A C 1
ATOM 705 O O . GLY A 1 92 ? 12.853 -4.810 -25.279 1.00 98.12 92 GLY A O 1
ATOM 706 N N . ALA A 1 93 ? 12.725 -4.635 -23.047 1.00 98.06 93 ALA A N 1
ATOM 707 C CA . ALA A 1 93 ? 11.333 -4.195 -23.059 1.00 98.06 93 ALA A CA 1
ATOM 708 C C . ALA A 1 93 ? 11.173 -2.850 -23.784 1.00 98.06 93 ALA A C 1
ATOM 710 O O . ALA A 1 93 ? 11.940 -1.900 -23.597 1.00 98.06 93 ALA A O 1
ATOM 711 N N . SER A 1 94 ? 10.118 -2.731 -24.583 1.00 98.06 94 SER A N 1
ATOM 712 C CA . SER A 1 94 ? 9.772 -1.491 -25.264 1.00 98.06 94 SER A CA 1
ATOM 713 C C . SER A 1 94 ? 8.993 -0.536 -24.353 1.00 98.06 94 SER A C 1
ATOM 715 O O . SER A 1 94 ? 8.240 -0.929 -23.460 1.00 98.06 94 SER A O 1
ATOM 717 N N . TRP A 1 95 ? 9.068 0.764 -24.648 1.00 97.62 95 TRP A N 1
ATOM 718 C CA . TRP A 1 95 ? 8.245 1.778 -23.974 1.00 97.62 95 TRP A CA 1
ATOM 719 C C . TRP A 1 95 ? 6.736 1.536 -24.093 1.00 97.62 95 TRP A C 1
ATOM 721 O O . TRP A 1 95 ? 5.974 1.987 -23.240 1.00 97.62 95 TRP A O 1
ATOM 731 N N . SER A 1 96 ? 6.297 0.847 -25.148 1.00 97.94 96 SER A N 1
ATOM 732 C CA . SER A 1 96 ? 4.891 0.482 -25.323 1.00 97.94 96 SER A CA 1
ATOM 733 C C . SER A 1 96 ? 4.460 -0.589 -24.317 1.00 97.94 96 SER A C 1
ATOM 735 O O . SER A 1 96 ? 3.376 -0.486 -23.747 1.00 97.94 96 SER A O 1
ATOM 737 N N . GLU A 1 97 ? 5.304 -1.593 -24.068 1.00 98.19 97 GLU A N 1
ATOM 738 C CA . GLU A 1 97 ? 5.048 -2.635 -23.064 1.00 98.19 97 GLU A CA 1
ATOM 739 C C . GLU A 1 97 ? 5.086 -2.060 -21.651 1.00 98.19 97 GLU A C 1
ATOM 741 O O . GLU A 1 97 ? 4.171 -2.302 -20.865 1.00 98.19 97 GLU A O 1
ATOM 746 N N . ILE A 1 98 ? 6.082 -1.220 -21.361 1.00 97.62 98 ILE A N 1
ATOM 747 C CA . ILE A 1 98 ? 6.202 -0.534 -20.070 1.00 97.62 98 ILE A CA 1
ATOM 748 C C . ILE A 1 98 ? 4.982 0.356 -19.816 1.00 97.62 98 ILE A C 1
ATOM 750 O O . ILE A 1 98 ? 4.396 0.296 -18.738 1.00 97.62 98 ILE A O 1
ATOM 754 N N . GLY A 1 99 ? 4.555 1.149 -20.806 1.00 97.12 99 GLY A N 1
ATOM 755 C CA . GLY A 1 99 ? 3.356 1.980 -20.683 1.00 97.12 99 GLY A CA 1
ATOM 756 C C . GLY A 1 99 ? 2.109 1.159 -20.366 1.00 97.12 99 GLY A C 1
ATOM 757 O O . GLY A 1 99 ? 1.374 1.507 -19.444 1.00 97.12 99 GLY A O 1
ATOM 758 N N . ARG A 1 100 ? 1.922 0.019 -21.044 1.00 97.75 100 ARG A N 1
ATOM 759 C CA . ARG A 1 100 ? 0.803 -0.896 -20.781 1.00 97.75 100 ARG A CA 1
ATOM 760 C C . ARG A 1 100 ? 0.785 -1.384 -19.330 1.00 97.75 100 ARG A C 1
ATOM 762 O O . ARG A 1 100 ? -0.262 -1.316 -18.700 1.00 97.75 100 ARG A O 1
ATOM 769 N N . VAL A 1 101 ? 1.925 -1.834 -18.798 1.00 97.19 101 VAL A N 1
ATOM 770 C CA . VAL A 1 101 ? 2.036 -2.302 -17.401 1.00 97.19 101 VAL A CA 1
ATOM 771 C C . VAL A 1 101 ? 1.772 -1.170 -16.408 1.00 97.19 101 VAL A C 1
ATOM 773 O O . VAL A 1 101 ? 1.117 -1.374 -15.392 1.00 97.19 101 VAL A O 1
ATOM 776 N N . LEU A 1 102 ? 2.249 0.037 -16.712 1.00 93.50 102 LEU A N 1
ATOM 777 C CA . LEU A 1 102 ? 2.038 1.221 -15.881 1.00 93.50 102 LEU A CA 1
ATOM 778 C C . LEU A 1 102 ? 0.632 1.836 -16.023 1.00 93.50 102 LEU A C 1
ATOM 780 O O . LEU A 1 102 ? 0.346 2.826 -15.354 1.00 93.50 102 LEU A O 1
ATOM 784 N N . GLY A 1 103 ? -0.226 1.304 -16.900 1.00 96.44 103 GLY A N 1
ATOM 785 C CA . GLY A 1 103 ? -1.558 1.855 -17.160 1.00 96.44 103 GLY A CA 1
ATOM 786 C C . GLY A 1 103 ? -1.537 3.232 -17.835 1.00 96.44 103 GLY A C 1
ATOM 787 O O . GLY A 1 103 ? -2.432 4.043 -17.612 1.00 96.44 103 GLY A O 1
ATOM 788 N N . MET A 1 104 ? -0.512 3.531 -18.638 1.00 96.06 104 MET A N 1
ATOM 789 C CA . MET A 1 104 ? -0.343 4.829 -19.300 1.00 96.06 104 MET A CA 1
ATOM 790 C C . MET A 1 104 ? 0.137 4.700 -20.752 1.00 96.06 104 MET A C 1
ATOM 792 O O . MET A 1 104 ? 0.586 3.649 -21.204 1.00 96.06 104 MET A O 1
ATOM 796 N N . SER A 1 105 ? 0.064 5.795 -21.515 1.00 97.81 105 SER A N 1
ATOM 797 C CA . SER A 1 105 ? 0.572 5.806 -22.893 1.00 97.81 105 SER A CA 1
ATOM 798 C C . SER A 1 105 ? 2.099 5.625 -22.947 1.00 97.81 105 SER A C 1
ATOM 800 O O . SER A 1 105 ? 2.810 5.956 -21.994 1.00 97.81 105 SER A O 1
ATOM 802 N N . LYS A 1 106 ? 2.629 5.177 -24.095 1.00 97.44 106 LYS A N 1
ATOM 803 C CA . LYS A 1 106 ? 4.080 5.093 -24.364 1.00 97.44 106 LYS A CA 1
ATOM 804 C C . LYS A 1 106 ? 4.791 6.418 -24.057 1.00 97.44 106 LYS A C 1
ATOM 806 O O . LYS A 1 106 ? 5.848 6.440 -23.427 1.00 97.44 106 LYS A O 1
ATOM 811 N N . GLN A 1 107 ? 4.217 7.525 -24.523 1.00 96.94 107 GLN A N 1
ATOM 812 C CA . GLN A 1 107 ? 4.763 8.870 -24.362 1.00 96.94 107 GLN A CA 1
ATOM 813 C C . GLN A 1 107 ? 4.747 9.287 -22.888 1.00 96.94 107 GLN A C 1
ATOM 815 O O . GLN A 1 107 ? 5.736 9.834 -22.400 1.00 96.94 107 GLN A O 1
ATOM 820 N N . SER A 1 108 ? 3.662 8.974 -22.173 1.00 95.06 108 SER A N 1
ATOM 821 C CA . SER A 1 108 ? 3.529 9.220 -20.734 1.00 95.06 108 SER A CA 1
ATOM 822 C C . SER A 1 108 ? 4.552 8.421 -19.926 1.00 95.06 108 SER A C 1
ATOM 824 O O . SER A 1 108 ? 5.202 9.000 -19.062 1.00 95.06 108 SER A O 1
ATOM 826 N N . ALA A 1 109 ? 4.767 7.142 -20.249 1.00 94.88 109 ALA A N 1
ATOM 827 C CA . ALA A 1 109 ? 5.756 6.293 -19.580 1.00 94.88 109 ALA A CA 1
ATOM 828 C C . ALA A 1 109 ? 7.182 6.813 -19.774 1.00 94.88 109 ALA A C 1
ATOM 830 O O . ALA A 1 109 ? 7.944 6.954 -18.815 1.00 94.88 109 ALA A O 1
ATOM 831 N N . HIS A 1 110 ? 7.525 7.176 -21.011 1.00 94.31 110 HIS A N 1
ATOM 832 C CA . HIS A 1 110 ? 8.820 7.768 -21.317 1.00 94.31 110 HIS A CA 1
ATOM 833 C C . HIS A 1 110 ? 9.021 9.112 -20.596 1.00 94.31 110 HIS A C 1
ATOM 835 O O . HIS A 1 110 ? 10.082 9.350 -20.015 1.00 94.31 110 HIS A O 1
ATOM 841 N N . ALA A 1 111 ? 8.007 9.985 -20.584 1.00 93.38 111 ALA A N 1
ATOM 842 C CA . ALA A 1 111 ? 8.064 11.268 -19.885 1.00 93.38 111 ALA A CA 1
ATOM 843 C C . ALA A 1 111 ? 8.194 11.096 -18.364 1.00 93.38 111 ALA A C 1
ATOM 845 O O . ALA A 1 111 ? 9.031 11.754 -17.747 1.00 93.38 111 ALA A O 1
ATOM 846 N N . TRP A 1 112 ? 7.412 10.190 -17.772 1.00 90.38 112 TRP A N 1
ATOM 847 C CA . TRP A 1 112 ? 7.477 9.841 -16.353 1.00 90.38 112 TRP A CA 1
ATOM 848 C C . TRP A 1 112 ? 8.882 9.368 -15.962 1.00 90.38 112 TRP A C 1
ATOM 850 O O . TRP A 1 112 ? 9.473 9.907 -15.024 1.00 90.38 112 TRP A O 1
ATOM 860 N N . TYR A 1 113 ? 9.465 8.447 -16.739 1.00 90.50 113 TYR A N 1
ATOM 861 C CA . TYR A 1 113 ? 10.804 7.923 -16.473 1.00 90.50 113 TYR A CA 1
ATOM 862 C C . TYR A 1 113 ? 11.893 8.998 -16.622 1.00 90.50 113 TYR A C 1
ATOM 864 O O . TYR A 1 113 ? 12.773 9.140 -15.770 1.00 90.50 113 TYR A O 1
ATOM 872 N N . ARG A 1 114 ? 11.827 9.809 -17.688 1.00 87.81 114 ARG A N 1
ATOM 873 C CA . ARG A 1 114 ? 12.827 10.855 -17.962 1.00 87.81 114 ARG A CA 1
ATOM 874 C C . ARG A 1 114 ? 12.880 11.942 -16.903 1.00 87.81 114 ARG A C 1
ATOM 876 O O . ARG A 1 114 ? 13.955 12.488 -16.668 1.00 87.81 114 ARG A O 1
ATOM 883 N N . ARG A 1 115 ? 11.750 12.267 -16.278 1.00 84.00 115 ARG A N 1
ATOM 884 C CA . ARG A 1 115 ? 11.705 13.311 -15.251 1.00 84.00 115 ARG A CA 1
ATOM 885 C C . ARG A 1 115 ? 12.396 12.908 -13.946 1.00 84.00 115 ARG A C 1
ATOM 887 O O . ARG A 1 115 ? 12.543 13.768 -13.085 1.00 84.00 115 ARG A O 1
ATOM 894 N N . ARG A 1 116 ? 12.847 11.645 -13.810 1.00 67.88 116 ARG A N 1
ATOM 895 C CA . ARG A 1 116 ? 13.615 11.125 -12.659 1.00 67.88 116 ARG A CA 1
ATOM 896 C C . ARG A 1 116 ? 13.075 11.639 -11.326 1.00 67.88 116 ARG A C 1
ATOM 898 O O . ARG A 1 116 ? 13.843 12.042 -10.456 1.00 67.88 116 ARG A O 1
ATOM 905 N N . HIS A 1 117 ? 11.754 11.643 -11.172 1.00 68.62 117 HIS A N 1
ATOM 906 C CA . HIS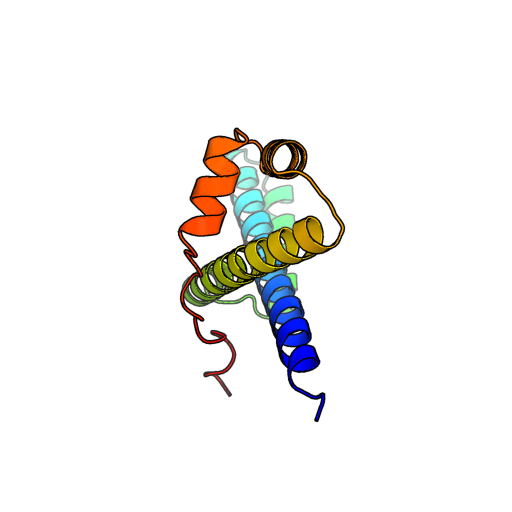 A 1 117 ? 11.102 12.083 -9.947 1.00 68.62 117 HIS A CA 1
ATOM 907 C C . HIS A 1 117 ? 11.309 11.041 -8.842 1.00 68.62 117 HIS A C 1
ATOM 909 O O . HIS A 1 117 ? 10.331 10.508 -8.335 1.00 68.62 117 HIS A O 1
ATOM 915 N N . ARG A 1 118 ? 12.554 10.696 -8.488 1.00 74.62 118 ARG A N 1
ATOM 916 C CA . ARG A 1 118 ? 12.813 9.917 -7.280 1.00 74.62 118 ARG A CA 1
ATOM 917 C C . ARG A 1 118 ? 12.264 10.712 -6.109 1.00 74.62 118 ARG A C 1
ATOM 919 O O . ARG A 1 118 ? 12.494 11.918 -6.001 1.00 74.62 118 ARG A O 1
ATOM 926 N N . LYS A 1 119 ? 11.488 10.038 -5.275 1.00 81.88 119 LYS A N 1
ATOM 927 C CA . LYS A 1 119 ? 11.008 10.633 -4.039 1.00 81.88 119 LYS A CA 1
ATOM 928 C C . LYS A 1 119 ? 12.193 10.737 -3.080 1.00 81.88 119 LYS A C 1
ATOM 930 O O . LYS A 1 119 ? 13.088 9.883 -3.146 1.00 81.88 119 LYS A O 1
ATOM 935 N N . PRO A 1 120 ? 12.240 11.781 -2.236 1.00 76.56 120 PRO A N 1
ATOM 936 C CA . PRO A 1 120 ? 13.295 11.897 -1.243 1.00 76.56 120 PRO A CA 1
ATOM 937 C C . PRO A 1 120 ? 13.318 10.636 -0.378 1.00 76.56 120 PRO A C 1
ATOM 939 O O . PRO A 1 120 ? 12.265 10.084 -0.054 1.00 76.56 120 PRO A O 1
ATOM 942 N N . ALA A 1 121 ? 14.519 10.189 -0.013 1.00 66.75 121 ALA A N 1
ATOM 943 C CA . ALA A 1 121 ? 14.671 9.148 0.989 1.00 66.75 121 ALA A CA 1
ATOM 944 C C . ALA A 1 121 ? 14.139 9.707 2.313 1.00 66.75 121 ALA A C 1
ATOM 946 O O . ALA A 1 121 ? 14.759 10.579 2.923 1.00 66.75 121 ALA A O 1
ATOM 947 N N . VAL A 1 122 ? 12.951 9.261 2.714 1.00 71.50 122 VAL A N 1
ATOM 948 C CA . VAL A 1 122 ? 12.392 9.594 4.025 1.00 71.50 122 VAL A CA 1
ATOM 949 C C . VAL A 1 122 ? 13.039 8.639 5.022 1.00 71.50 122 VAL A C 1
ATOM 951 O O . VAL A 1 122 ? 13.027 7.434 4.762 1.00 71.50 122 VAL A O 1
ATOM 954 N N . PRO A 1 123 ? 13.633 9.128 6.126 1.00 70.44 123 PRO A N 1
ATOM 955 C CA . PRO A 1 123 ? 14.224 8.262 7.137 1.00 70.44 123 PRO A CA 1
ATOM 956 C C . PRO A 1 123 ? 13.228 7.200 7.598 1.00 70.44 123 PRO A C 1
ATOM 958 O O . PRO A 1 123 ? 12.031 7.477 7.681 1.00 70.44 123 PRO A O 1
ATOM 961 N N . ASN A 1 124 ? 13.718 5.998 7.904 1.00 70.00 124 ASN A N 1
ATOM 962 C CA . ASN A 1 124 ? 12.876 4.973 8.506 1.00 70.00 124 ASN A CA 1
ATOM 963 C C . ASN A 1 124 ? 12.293 5.539 9.820 1.00 70.00 124 ASN A C 1
ATOM 965 O O . ASN A 1 124 ? 13.069 5.814 10.743 1.00 70.00 124 ASN A O 1
ATOM 969 N N . PRO A 1 125 ? 10.962 5.706 9.928 1.00 73.12 125 PRO A N 1
ATOM 970 C CA . PRO A 1 125 ? 10.345 6.349 11.084 1.00 73.12 125 PRO A CA 1
ATOM 971 C C . PRO A 1 125 ? 10.548 5.555 12.379 1.00 73.12 125 PRO A C 1
ATOM 973 O O . PRO A 1 125 ? 10.519 6.134 13.457 1.00 73.12 125 PRO A O 1
ATOM 976 N N . THR A 1 126 ? 10.840 4.254 12.295 1.00 68.31 126 THR A N 1
ATOM 977 C CA . THR A 1 126 ? 11.105 3.407 13.465 1.00 68.31 126 THR A CA 1
ATOM 978 C C . THR A 1 126 ? 12.589 3.336 13.839 1.00 68.31 126 THR A C 1
ATOM 980 O O . THR A 1 126 ? 12.940 2.637 14.787 1.00 68.31 126 THR A O 1
ATOM 983 N N . ALA A 1 127 ? 13.487 4.000 13.100 1.00 63.28 127 ALA A N 1
ATOM 984 C CA . ALA A 1 127 ? 14.925 3.989 13.391 1.00 63.28 127 ALA A CA 1
ATOM 985 C C . ALA A 1 127 ? 15.328 4.973 14.504 1.00 63.28 127 ALA A C 1
ATOM 987 O O . ALA A 1 127 ? 16.366 4.780 15.131 1.00 63.28 127 ALA A O 1
ATOM 988 N N . THR A 1 128 ? 14.514 5.999 14.764 1.00 52.06 128 THR A N 1
ATOM 989 C CA . THR A 1 128 ? 14.825 7.082 15.716 1.00 52.06 128 THR A CA 1
ATOM 990 C C . THR A 1 128 ? 14.375 6.777 17.152 1.00 52.06 128 THR A C 1
ATOM 992 O O . THR A 1 128 ? 14.758 7.487 18.073 1.00 52.06 128 THR A O 1
ATOM 995 N N . SER A 1 129 ? 13.587 5.718 17.367 1.00 46.31 129 SER A N 1
ATOM 996 C CA . SER A 1 129 ? 12.975 5.393 18.669 1.00 46.31 129 SER A CA 1
ATOM 997 C C . SER A 1 129 ? 13.677 4.263 19.438 1.00 46.31 129 SER A C 1
ATOM 999 O O . SER A 1 129 ? 13.015 3.559 20.199 1.00 46.31 129 SER A O 1
ATOM 1001 N N . ARG A 1 130 ? 14.984 4.047 19.233 1.00 38.56 130 ARG A N 1
ATOM 1002 C CA . ARG A 1 130 ? 15.778 3.101 20.041 1.00 38.56 130 ARG A CA 1
ATOM 1003 C C . ARG A 1 130 ? 16.585 3.796 21.121 1.00 38.56 130 ARG A C 1
ATOM 1005 O O . ARG A 1 130 ? 17.225 4.816 20.793 1.00 38.56 130 ARG A O 1
#

Radius of gyration: 20.42 Å; chains: 1; bounding box: 60×23×49 Å

Organism: NCBI:txid1990687

Secondary structure (DSSP, 8-state):
---SHHHHHHHHHHHHHHHHHHHHHHHHHHHHHHHHHTT-HHHHHHHHHHHHHHHHHSPPPPHHHHHHHHHHHHHHHHHHHHHHHHHHHHTT--HHHHHHHTTS-HHHHHHHHHTT-PPP-PPPTTSS--

Foldseek 3Di:
DPDPPVVVVVLLVVLVVLLVLQVQLVVLQVQLVVCVVVVNNVSNVVSVVVSVVSCVVPNRDDPVLSVLSVVQNVLVVVQVLLVVVVVCVVVPDALCNQQVVVVHHSVVSVVVNVVVPRDPNRPSSVPVPD

Sequence (130 aa):
MESGDQQGVRGVEGLSALWVHYDSVQNMSEAAVAAAERGDEETAARRRELAERAQLRSPAPSHLDALAISIHLENELHNARFDVVRRALADGASWSEIGRVLGMSKQSAHAWYRRRHRKPAVPNPTATSR